Protein AF-A0AAV0ALF6-F1 (afdb_monomer)

InterPro domains:
  IPR001251 CRAL-TRIO lipid binding domain [PF13716] (15-92)
  IPR036865 CRAL-TRIO lipid binding domain superfamily [G3DSA:3.40.525.10] (11-94)

Radius of gyration: 25.17 Å; Cα contacts (8 Å, |Δi|>4): 104; chains: 1; bounding box: 76×39×42 Å

Nearest PDB structures (foldseek):
  8e20-assembly1_A  TM=6.491E-01  e=8.725E-01  Homo sapiens
  8e20-assembly1_B  TM=6.835E-01  e=1.273E+00  Homo sapiens
  2e2x-assembly1_A  TM=6.609E-01  e=2.708E+00  Homo sapiens
  7zg9-assembly2_B  TM=4.686E-01  e=3.071E+00  Saccharomyces cerevisiae S288C

pLDDT: mean 74.97, std 15.35, range [32.09, 92.94]

Foldseek 3Di:
DQVLLAQQQDQADALVNVVVSVVVDDPVCQVPQQADEHEQHDPNNVVSVVVCCVPPHDPVSVVRYDYDHAQLRVLQVDPPVVDDYDPVSVVVRCVVDVDRNHNPPPPPVPVPQPPDPCSPPDDPDPVLVVVVVVCVVVVHDDDPVPPPDDD

Solvent-accessible surface area (backbone atoms only — not comparable to full-atom values): 9552 Å² total; per-residue (Å²): 113,70,72,57,55,48,60,72,68,46,63,68,62,53,59,68,55,53,52,51,53,59,66,70,46,52,74,68,57,69,74,67,59,75,66,46,78,42,63,44,75,36,74,67,33,51,54,39,48,51,56,48,46,77,69,82,48,56,70,75,57,58,74,23,55,43,84,34,76,47,66,32,64,44,33,66,78,42,69,60,91,82,50,87,73,48,70,71,50,56,62,53,39,50,77,79,44,88,64,76,49,61,55,77,66,76,73,68,83,50,84,79,54,77,85,44,90,56,68,88,73,53,82,73,62,70,67,60,55,50,52,54,51,50,40,50,75,71,70,46,91,79,62,88,89,68,80,69,86,78,130

Sequence (151 aa):
MDQLISRIILCAPTLKQIVSSYLILDRSTRKNLKSLYVLHPSFWSKLTMQVFLNGIVSWKMVNTIRWINTLSELTNHVQINQISIPPKVYKFNLRLEPTIKGPSSRSIQTTTGLNSEGIFRRPPFSTTLRIVREAYNRGHPVNPTTVSISV

Mean predicted aligned error: 14.27 Å

Secondary structure (DSSP, 8-state):
-HHHHHHHS-SS--HHHHHHHHHHS-HHHHHH---EEEES--HHHHHHHHHHHHHTS-HHHHTTEEEE-SHHHHHHHS-GGGS---HHHHHHHTTT-SS-----------TTTTTSTTTTTSPPPHHHHHHHHHHHHTT----TT------

Structure (mmCIF, N/CA/C/O backbone):
data_AF-A0AAV0ALF6-F1
#
_entry.id   AF-A0AAV0ALF6-F1
#
loop_
_atom_site.group_PDB
_atom_site.id
_atom_site.type_symbol
_atom_site.label_atom_id
_atom_site.label_alt_id
_atom_site.label_comp_id
_atom_site.label_asym_id
_atom_site.label_entity_id
_atom_site.label_seq_id
_atom_site.pdbx_PDB_ins_code
_atom_site.Cartn_x
_atom_site.Cartn_y
_atom_site.Cartn_z
_atom_site.occupancy
_atom_site.B_iso_or_equiv
_atom_site.auth_seq_id
_atom_site.auth_comp_id
_atom_site.auth_asym_id
_atom_site.auth_atom_id
_atom_site.pdbx_PDB_model_num
ATOM 1 N N . MET A 1 1 ? 2.235 -16.064 -6.366 1.00 39.75 1 MET A N 1
ATOM 2 C CA . MET A 1 1 ? 2.116 -14.587 -6.402 1.00 39.75 1 MET A CA 1
ATOM 3 C C . MET A 1 1 ? 1.588 -14.039 -5.074 1.00 39.75 1 MET A C 1
ATOM 5 O O . MET A 1 1 ? 2.163 -13.083 -4.568 1.00 39.75 1 MET A O 1
ATOM 9 N N . ASP A 1 2 ? 0.605 -14.688 -4.438 1.00 35.03 2 ASP A N 1
ATOM 10 C CA . ASP A 1 2 ? -0.032 -14.212 -3.190 1.00 35.03 2 ASP A CA 1
ATOM 11 C C . ASP A 1 2 ? 0.901 -14.132 -1.969 1.00 35.03 2 ASP A C 1
ATOM 13 O O . ASP A 1 2 ? 0.821 -13.197 -1.173 1.00 35.03 2 ASP A O 1
ATOM 17 N N . GLN A 1 3 ? 1.875 -15.044 -1.853 1.00 33.22 3 GLN A N 1
ATOM 18 C CA . GLN A 1 3 ? 2.875 -14.972 -0.777 1.00 33.22 3 GLN A CA 1
ATOM 19 C C . GLN A 1 3 ? 3.842 -13.780 -0.915 1.00 33.22 3 GLN A C 1
ATOM 21 O O . GLN A 1 3 ? 4.413 -13.334 0.081 1.00 33.22 3 GLN A O 1
ATOM 26 N N . LEU A 1 4 ? 4.028 -13.245 -2.129 1.00 39.53 4 LEU A N 1
ATOM 27 C CA . LEU A 1 4 ? 4.941 -12.127 -2.380 1.00 39.53 4 LEU A CA 1
ATOM 28 C C . LEU A 1 4 ? 4.316 -10.805 -1.912 1.00 39.53 4 LEU A C 1
ATOM 30 O O . LEU A 1 4 ? 4.960 -10.031 -1.207 1.00 39.53 4 LEU A O 1
ATOM 34 N N . ILE A 1 5 ? 3.027 -10.603 -2.209 1.00 44.38 5 ILE A N 1
ATOM 35 C CA . ILE A 1 5 ? 2.245 -9.447 -1.740 1.00 44.38 5 ILE A CA 1
ATOM 36 C C . ILE A 1 5 ? 2.196 -9.443 -0.208 1.00 44.38 5 ILE A C 1
ATOM 38 O O . ILE A 1 5 ? 2.399 -8.404 0.422 1.00 44.38 5 ILE A O 1
ATOM 42 N N . SER A 1 6 ? 2.067 -10.625 0.407 1.00 35.09 6 SER A N 1
ATOM 43 C CA . SER A 1 6 ? 2.040 -10.744 1.863 1.00 35.09 6 SER A CA 1
ATOM 44 C C . SER A 1 6 ? 3.334 -10.345 2.575 1.00 35.09 6 SER A C 1
ATOM 46 O O . SER A 1 6 ? 3.293 -10.047 3.771 1.00 35.09 6 SER A O 1
ATOM 48 N N . ARG A 1 7 ? 4.477 -10.344 1.884 1.00 35.06 7 ARG A N 1
ATOM 49 C CA . ARG A 1 7 ? 5.778 -9.965 2.460 1.00 35.06 7 ARG A CA 1
ATOM 50 C C . ARG A 1 7 ? 6.155 -8.513 2.180 1.00 35.06 7 ARG A C 1
ATOM 52 O O . ARG A 1 7 ? 6.927 -7.945 2.947 1.00 35.06 7 ARG A O 1
ATOM 59 N N . ILE A 1 8 ? 5.596 -7.914 1.129 1.00 45.50 8 ILE A N 1
ATOM 60 C CA . ILE A 1 8 ? 5.818 -6.506 0.765 1.00 45.50 8 ILE A CA 1
ATOM 61 C C . ILE A 1 8 ? 5.073 -5.560 1.727 1.00 45.50 8 ILE A C 1
ATOM 63 O O . ILE A 1 8 ? 5.530 -4.447 1.967 1.00 45.50 8 ILE A O 1
ATOM 67 N N . ILE A 1 9 ? 3.995 -6.027 2.369 1.00 52.72 9 ILE A N 1
ATOM 68 C CA . ILE A 1 9 ? 3.205 -5.260 3.348 1.00 52.72 9 ILE A CA 1
ATOM 69 C C . ILE A 1 9 ? 3.609 -5.626 4.792 1.00 52.72 9 ILE A C 1
ATOM 71 O O . ILE A 1 9 ? 2.793 -6.035 5.618 1.00 52.72 9 ILE A O 1
ATOM 75 N N . LEU A 1 10 ? 4.899 -5.534 5.114 1.00 50.16 10 LEU A N 1
ATOM 76 C CA . LEU A 1 10 ? 5.385 -5.610 6.495 1.00 50.16 10 LEU A CA 1
ATOM 77 C C . LEU A 1 10 ? 5.843 -4.220 6.940 1.00 50.16 10 LEU A C 1
ATOM 79 O O . LEU A 1 10 ? 6.626 -3.577 6.258 1.00 50.16 10 LEU A O 1
ATOM 83 N N . CYS A 1 11 ? 5.384 -3.792 8.118 1.00 54.69 11 CYS A N 1
ATOM 84 C CA . CYS A 1 11 ? 5.577 -2.461 8.720 1.00 54.69 11 CYS A CA 1
ATOM 85 C C . CYS A 1 11 ? 7.058 -2.049 8.972 1.00 54.69 11 CYS A C 1
ATOM 87 O O . CYS A 1 11 ? 7.334 -0.922 9.391 1.00 54.69 11 CYS A O 1
ATOM 89 N N . ALA A 1 12 ? 8.019 -2.952 8.731 1.00 61.84 12 ALA A N 1
ATOM 90 C CA . ALA A 1 12 ? 9.460 -2.711 8.856 1.00 61.84 12 ALA A CA 1
ATOM 91 C C . ALA A 1 12 ? 10.277 -3.742 8.040 1.00 61.84 12 ALA A C 1
ATOM 93 O O . ALA A 1 12 ? 10.814 -4.693 8.613 1.00 61.84 12 ALA A O 1
ATOM 94 N N . PRO A 1 13 ? 10.354 -3.620 6.704 1.00 69.12 13 PRO A N 1
ATOM 95 C CA . PRO A 1 13 ? 11.148 -4.528 5.889 1.00 69.12 13 PRO A CA 1
ATOM 96 C C . PRO A 1 13 ? 12.630 -4.128 5.925 1.00 69.12 13 PRO A C 1
ATOM 98 O O . PRO A 1 13 ? 12.979 -2.949 5.887 1.00 69.12 13 PRO A O 1
ATOM 101 N N . THR A 1 14 ? 13.533 -5.108 5.976 1.00 83.06 14 THR A N 1
ATOM 102 C CA . THR A 1 14 ? 14.979 -4.848 5.854 1.00 83.06 14 THR A CA 1
ATOM 103 C C . THR A 1 14 ? 15.342 -4.513 4.402 1.00 83.06 14 THR A C 1
ATOM 105 O O . THR A 1 14 ? 14.739 -5.063 3.481 1.00 83.06 14 THR A O 1
ATOM 108 N N . LEU A 1 15 ? 16.400 -3.720 4.172 1.00 83.00 15 LEU A N 1
ATOM 109 C CA . LEU A 1 15 ? 16.948 -3.437 2.830 1.00 83.00 15 LEU A CA 1
ATOM 110 C C . LEU A 1 15 ? 17.094 -4.693 1.956 1.00 83.00 15 LEU A C 1
ATOM 112 O O . LEU A 1 15 ? 16.664 -4.698 0.806 1.00 83.00 15 LEU A O 1
ATOM 116 N N . LYS A 1 16 ? 17.614 -5.794 2.516 1.00 85.81 16 LYS A N 1
ATOM 117 C CA . LYS A 1 16 ? 17.740 -7.080 1.808 1.00 85.81 16 LYS A CA 1
ATOM 118 C C . LYS A 1 16 ? 16.398 -7.620 1.303 1.00 85.81 16 LYS A C 1
ATOM 120 O O . LYS A 1 16 ? 16.334 -8.145 0.198 1.00 85.81 16 LYS A O 1
ATOM 125 N N . GLN A 1 17 ? 15.330 -7.487 2.091 1.00 82.50 17 GLN A N 1
ATOM 126 C CA . GLN A 1 17 ? 13.995 -7.945 1.702 1.00 82.50 17 GLN 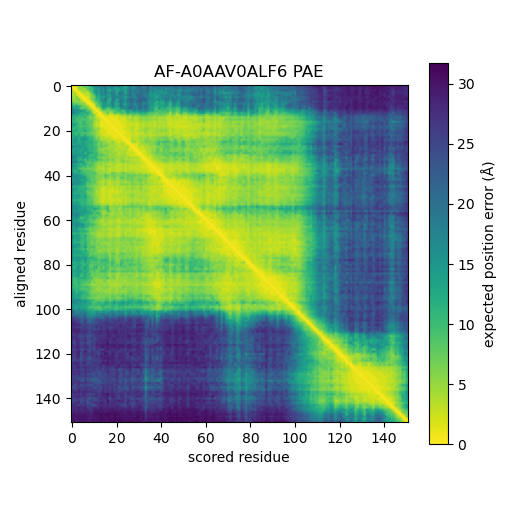A CA 1
ATOM 127 C C . GLN A 1 17 ? 13.408 -7.073 0.593 1.00 82.50 17 GLN A C 1
ATOM 129 O O . GLN A 1 17 ? 12.798 -7.607 -0.332 1.00 82.50 17 GLN A O 1
ATOM 134 N N . ILE A 1 18 ? 13.631 -5.758 0.660 1.00 83.88 18 ILE A N 1
ATOM 135 C CA . ILE A 1 18 ? 13.193 -4.804 -0.366 1.00 83.88 18 ILE A CA 1
ATOM 136 C C . ILE A 1 18 ? 13.892 -5.115 -1.691 1.00 83.88 18 ILE A C 1
ATOM 138 O O . ILE A 1 18 ? 13.227 -5.331 -2.702 1.00 83.88 18 ILE A O 1
ATOM 142 N N . VAL A 1 19 ? 15.225 -5.225 -1.670 1.00 86.50 19 VAL A N 1
ATOM 143 C CA . VAL A 1 19 ? 16.028 -5.540 -2.859 1.00 86.50 19 VAL A CA 1
ATOM 144 C C . VAL A 1 19 ? 15.653 -6.909 -3.416 1.00 86.50 19 VAL A C 1
ATOM 146 O O . VAL A 1 19 ? 15.378 -7.022 -4.604 1.00 86.50 19 VAL A O 1
ATOM 149 N N . SER A 1 20 ? 15.580 -7.944 -2.577 1.00 85.69 20 SER A N 1
ATOM 150 C CA . SER A 1 20 ? 15.217 -9.294 -3.022 1.00 85.69 20 SER A CA 1
ATOM 151 C C . SER A 1 20 ? 13.835 -9.320 -3.677 1.00 85.69 20 SER A C 1
ATOM 153 O O . SER A 1 20 ? 13.696 -9.841 -4.779 1.00 85.69 20 SER A O 1
ATOM 155 N N . SER A 1 21 ? 12.835 -8.677 -3.068 1.00 81.31 21 SER A N 1
ATOM 156 C CA . SER A 1 21 ? 11.489 -8.593 -3.647 1.00 81.31 21 SER A CA 1
ATOM 157 C C . SER A 1 21 ? 11.502 -7.844 -4.981 1.00 81.31 21 SER A C 1
ATOM 159 O O . SER A 1 21 ? 10.909 -8.309 -5.951 1.00 81.31 21 SER A O 1
ATOM 161 N N . TYR A 1 22 ? 12.236 -6.730 -5.064 1.00 82.31 22 TYR A N 1
ATOM 162 C CA . TYR A 1 22 ? 12.416 -5.954 -6.293 1.00 82.31 22 TYR A CA 1
ATOM 163 C C . TYR A 1 22 ? 13.118 -6.733 -7.416 1.00 82.31 22 TYR A C 1
ATOM 165 O O . TYR A 1 22 ? 12.842 -6.499 -8.594 1.00 82.31 22 TYR A O 1
ATOM 173 N N . LEU A 1 23 ? 14.025 -7.648 -7.076 1.00 84.81 23 LEU A N 1
ATOM 174 C CA . LEU A 1 23 ? 14.697 -8.514 -8.045 1.00 84.81 23 LEU A CA 1
ATOM 175 C C . LEU A 1 23 ? 13.805 -9.669 -8.514 1.00 84.81 23 LEU A C 1
ATOM 177 O O . LEU A 1 23 ? 13.897 -10.051 -9.675 1.00 84.81 23 LEU A O 1
ATOM 181 N N . ILE A 1 24 ? 12.935 -10.186 -7.640 1.00 87.00 24 ILE A N 1
ATOM 182 C CA . ILE A 1 24 ? 11.938 -11.217 -7.978 1.00 87.00 24 ILE A CA 1
ATOM 183 C C . ILE A 1 24 ? 10.857 -10.658 -8.919 1.00 87.00 24 ILE A C 1
ATOM 185 O O . ILE A 1 24 ? 10.312 -11.386 -9.744 1.00 87.00 24 ILE A O 1
ATOM 189 N N . LEU A 1 25 ? 10.544 -9.364 -8.810 1.00 80.94 25 LEU A N 1
ATOM 190 C CA . LEU A 1 25 ? 9.629 -8.673 -9.717 1.00 80.94 25 LEU A CA 1
ATOM 191 C C . LEU A 1 25 ? 10.205 -8.603 -11.137 1.00 80.94 25 LEU A C 1
ATOM 193 O O . LEU A 1 25 ? 11.308 -8.100 -11.372 1.00 80.94 25 LEU A O 1
ATOM 197 N N . ASP A 1 26 ? 9.410 -9.034 -12.111 1.00 80.56 26 ASP A N 1
ATOM 198 C CA . ASP A 1 26 ? 9.825 -9.042 -13.506 1.00 80.56 26 ASP A CA 1
ATOM 199 C C . ASP A 1 26 ? 10.099 -7.614 -14.030 1.00 80.56 26 ASP A C 1
ATOM 201 O O . ASP A 1 26 ? 9.563 -6.602 -13.547 1.00 80.56 26 ASP A O 1
ATOM 205 N N . ARG A 1 27 ? 10.975 -7.489 -15.033 1.00 80.00 27 ARG A N 1
ATOM 206 C CA . ARG A 1 27 ? 11.352 -6.203 -15.644 1.00 80.00 27 ARG A CA 1
ATOM 207 C C . ARG A 1 27 ? 10.138 -5.476 -16.228 1.00 80.00 27 ARG A C 1
ATOM 209 O O . ARG A 1 27 ? 10.099 -4.249 -16.158 1.00 80.00 27 ARG A O 1
ATOM 216 N N . SER A 1 28 ? 9.165 -6.211 -16.768 1.00 80.94 28 SER A N 1
ATOM 217 C CA . SER A 1 28 ? 7.927 -5.643 -17.319 1.00 80.94 28 SER A CA 1
ATOM 218 C C . SER A 1 28 ? 7.063 -4.997 -16.234 1.00 80.94 28 SER A C 1
ATOM 220 O O . SER A 1 28 ? 6.664 -3.839 -16.368 1.00 80.94 28 SER A O 1
ATOM 222 N N . THR A 1 29 ? 6.864 -5.686 -15.104 1.00 76.75 29 THR A N 1
ATOM 223 C CA . THR A 1 29 ? 6.126 -5.136 -13.960 1.00 76.75 29 THR A CA 1
ATOM 224 C C . THR A 1 29 ? 6.788 -3.874 -13.424 1.00 76.75 29 THR A C 1
ATOM 226 O O . THR A 1 29 ? 6.123 -2.857 -13.285 1.00 76.75 29 THR A O 1
ATOM 229 N N . ARG A 1 30 ? 8.113 -3.867 -13.240 1.00 78.50 30 ARG A N 1
ATOM 230 C CA . ARG A 1 30 ? 8.840 -2.709 -12.686 1.00 78.50 30 ARG A CA 1
ATOM 231 C C . ARG A 1 30 ? 8.698 -1.423 -13.501 1.00 78.50 30 ARG A C 1
ATOM 233 O O . ARG A 1 30 ? 8.716 -0.340 -12.929 1.00 78.50 30 ARG A O 1
ATOM 240 N N . LYS A 1 31 ? 8.565 -1.531 -14.825 1.00 77.31 31 LYS A N 1
ATOM 241 C CA . LYS A 1 31 ? 8.446 -0.371 -15.724 1.00 77.31 31 LYS A CA 1
ATOM 242 C C . LYS A 1 31 ? 7.022 0.173 -15.836 1.00 77.31 31 LYS A C 1
ATOM 244 O O . LYS A 1 31 ? 6.862 1.357 -16.101 1.00 77.31 31 LYS A O 1
ATOM 249 N N . ASN A 1 32 ? 6.020 -0.685 -15.653 1.00 78.00 32 ASN A N 1
ATOM 250 C CA . ASN A 1 32 ? 4.606 -0.348 -15.840 1.00 78.00 32 ASN A CA 1
ATOM 251 C C . ASN A 1 32 ? 3.863 -0.077 -14.521 1.00 78.00 32 ASN A C 1
ATOM 253 O O . ASN A 1 32 ? 2.658 0.181 -14.534 1.00 78.00 32 ASN A O 1
ATOM 257 N N . LEU A 1 33 ? 4.555 -0.142 -13.379 1.00 78.88 33 LEU A N 1
ATOM 258 C CA . LEU A 1 33 ? 3.981 0.208 -12.083 1.00 78.88 33 LEU A CA 1
ATOM 259 C C . LEU A 1 33 ? 3.543 1.677 -12.087 1.00 78.88 33 LEU A C 1
ATOM 261 O O . LEU A 1 33 ? 4.364 2.579 -12.210 1.00 78.88 33 LEU A O 1
ATOM 265 N N . LYS A 1 34 ? 2.235 1.907 -11.934 1.00 79.56 34 LYS A N 1
ATOM 266 C CA . LYS A 1 34 ? 1.663 3.258 -11.824 1.00 79.56 34 LYS A CA 1
ATOM 267 C C . LYS A 1 34 ? 1.854 3.846 -10.425 1.00 79.56 34 LYS A C 1
ATOM 269 O O . LYS A 1 34 ? 2.121 5.034 -10.288 1.00 79.56 34 LYS A O 1
ATOM 274 N N . SER A 1 35 ? 1.715 3.013 -9.396 1.00 79.94 35 SER A N 1
ATOM 275 C CA . SER A 1 35 ? 1.759 3.434 -7.996 1.00 79.94 35 SER A CA 1
ATOM 276 C C . SER A 1 35 ? 2.144 2.271 -7.080 1.00 79.94 35 SER A C 1
ATOM 278 O O . SER A 1 35 ? 1.552 1.195 -7.176 1.00 79.94 35 SER A O 1
ATOM 280 N N . LEU A 1 36 ? 3.100 2.493 -6.178 1.00 84.56 36 LEU A N 1
ATOM 281 C CA . LEU A 1 36 ? 3.517 1.558 -5.134 1.00 84.56 36 LEU A CA 1
ATOM 282 C C . LEU A 1 36 ? 3.175 2.144 -3.762 1.00 84.56 36 LEU A C 1
ATOM 284 O O . LEU A 1 36 ? 3.756 3.142 -3.344 1.00 84.56 36 LEU A O 1
ATOM 288 N N . TYR A 1 37 ? 2.239 1.517 -3.057 1.00 86.38 37 TYR A N 1
ATOM 289 C CA . TYR A 1 37 ? 1.769 1.999 -1.762 1.00 86.38 37 TYR A CA 1
ATOM 290 C C . TYR A 1 37 ? 2.524 1.329 -0.615 1.00 86.38 37 TYR A C 1
ATOM 292 O O . TYR A 1 37 ? 2.546 0.102 -0.513 1.00 86.38 37 TYR A O 1
ATOM 300 N N . VAL A 1 38 ? 3.115 2.133 0.268 1.00 86.25 38 VAL A N 1
ATOM 301 C CA . VAL A 1 38 ? 3.725 1.664 1.516 1.00 86.25 38 VAL A CA 1
ATOM 302 C C . VAL A 1 38 ? 2.778 1.977 2.665 1.00 86.25 38 VAL A C 1
ATOM 304 O O . VAL A 1 38 ? 2.538 3.143 2.980 1.00 86.25 38 VAL A O 1
ATOM 307 N N . LEU A 1 39 ? 2.241 0.921 3.274 1.00 85.75 39 LEU A N 1
ATOM 308 C CA . LEU A 1 39 ? 1.293 1.006 4.381 1.00 85.75 39 LEU A CA 1
ATOM 309 C C . LEU A 1 39 ? 2.013 1.124 5.726 1.00 85.75 39 LEU A C 1
ATOM 311 O O . LEU A 1 39 ? 2.943 0.365 6.003 1.00 85.75 39 LEU A O 1
ATOM 315 N N . HIS A 1 40 ? 1.525 2.034 6.568 1.00 84.00 40 HIS A N 1
ATOM 316 C CA . HI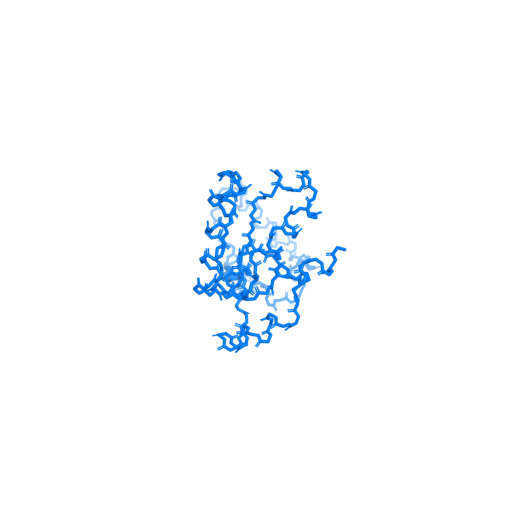S A 1 40 ? 2.016 2.302 7.922 1.00 84.00 40 HIS A CA 1
ATOM 317 C C . HIS A 1 40 ? 3.524 2.612 7.967 1.00 84.00 40 HIS A C 1
ATOM 319 O O . HIS A 1 40 ? 4.306 1.857 8.557 1.00 84.00 40 HIS A O 1
ATOM 325 N N . PRO A 1 41 ? 3.968 3.718 7.344 1.00 82.75 41 PRO A N 1
ATOM 326 C CA . PRO A 1 41 ? 5.376 4.071 7.346 1.00 82.75 41 PRO A CA 1
ATOM 327 C C . PRO A 1 41 ? 5.888 4.381 8.756 1.00 82.75 41 PRO A C 1
ATOM 329 O O . PRO A 1 41 ? 5.518 5.374 9.376 1.00 82.75 41 PRO A O 1
ATOM 332 N N . SER A 1 42 ? 6.822 3.562 9.228 1.00 84.44 42 SER A N 1
ATOM 333 C CA . SER A 1 42 ? 7.666 3.841 10.390 1.00 84.44 42 SER A CA 1
ATOM 334 C C . SER A 1 42 ? 8.906 4.664 10.008 1.00 84.44 42 SER A C 1
ATOM 336 O O . SER A 1 42 ? 9.303 4.709 8.841 1.00 84.44 42 SER A O 1
ATOM 338 N N . PHE A 1 43 ? 9.575 5.281 10.985 1.00 84.06 43 PHE A N 1
ATOM 339 C CA . PHE A 1 43 ? 10.821 6.027 10.749 1.00 84.06 43 PHE A CA 1
ATOM 340 C C . PHE A 1 43 ? 11.895 5.168 10.055 1.00 84.06 43 PHE A C 1
ATOM 342 O O . PHE A 1 43 ? 12.450 5.559 9.028 1.00 84.06 43 PHE A O 1
ATOM 349 N N . TRP A 1 44 ? 12.096 3.939 10.540 1.00 80.75 44 TRP A N 1
ATOM 350 C CA . TRP A 1 44 ? 13.011 2.973 9.931 1.00 80.75 44 TRP A CA 1
ATOM 351 C C . TRP A 1 44 ? 12.587 2.553 8.519 1.00 80.75 44 TRP A C 1
ATOM 353 O O . TRP A 1 44 ? 13.443 2.372 7.655 1.00 80.75 44 TRP A O 1
ATOM 363 N N . SER A 1 45 ? 11.284 2.441 8.240 1.00 82.88 45 SER A N 1
ATOM 364 C CA . SER A 1 45 ? 10.806 2.136 6.883 1.00 82.88 45 SER A CA 1
ATOM 365 C C . SER A 1 45 ? 11.105 3.263 5.886 1.00 82.88 45 SER A C 1
ATOM 367 O O . SER A 1 45 ? 11.506 2.990 4.758 1.00 82.88 45 SER A O 1
ATOM 369 N N . LYS A 1 46 ? 10.997 4.531 6.310 1.00 86.75 46 LYS A N 1
ATOM 370 C CA . LYS A 1 46 ? 11.351 5.687 5.476 1.00 86.75 46 LYS A CA 1
ATOM 371 C C . LYS A 1 46 ? 12.847 5.716 5.200 1.00 86.75 46 LYS A C 1
ATOM 373 O O . LYS A 1 46 ? 13.243 5.852 4.049 1.00 86.75 46 LYS A O 1
ATOM 378 N N . LEU A 1 47 ? 13.662 5.511 6.236 1.00 89.25 47 LEU A N 1
ATOM 379 C CA . LEU A 1 47 ? 15.118 5.499 6.112 1.00 89.25 47 LEU A CA 1
ATOM 380 C C . LEU A 1 47 ? 15.609 4.370 5.193 1.00 89.25 47 LEU A C 1
ATOM 382 O O . LEU A 1 47 ? 16.387 4.609 4.273 1.00 89.25 47 LEU A O 1
ATOM 386 N N . THR A 1 48 ? 15.124 3.144 5.403 1.00 87.81 48 THR A N 1
ATOM 387 C CA . THR A 1 48 ? 15.494 1.990 4.566 1.00 87.81 48 THR A CA 1
ATOM 388 C C . THR A 1 48 ? 15.039 2.166 3.121 1.00 87.81 48 THR A C 1
ATOM 390 O O . THR A 1 48 ? 15.824 1.926 2.205 1.00 87.81 48 THR A O 1
ATOM 393 N N . MET A 1 49 ? 13.819 2.652 2.886 1.00 87.75 49 MET A N 1
ATOM 394 C CA . MET A 1 49 ? 13.380 2.969 1.528 1.00 87.75 49 MET A CA 1
ATOM 395 C C . MET A 1 49 ? 14.213 4.081 0.904 1.00 87.75 49 MET A C 1
ATOM 397 O O . MET A 1 49 ? 14.615 3.940 -0.239 1.00 87.75 49 MET A O 1
ATOM 401 N N . GLN A 1 50 ? 14.547 5.144 1.631 1.00 88.81 50 GLN A N 1
ATOM 402 C CA . GLN A 1 50 ? 15.362 6.235 1.096 1.00 88.81 50 GLN A CA 1
ATOM 403 C C . GLN A 1 50 ? 16.744 5.750 0.632 1.00 88.81 50 GLN A C 1
ATOM 405 O O . GLN A 1 50 ? 17.180 6.104 -0.460 1.00 88.81 50 GLN A O 1
ATOM 410 N N . VAL A 1 51 ? 17.404 4.879 1.404 1.00 89.56 51 VAL A N 1
ATOM 411 C CA . VAL A 1 51 ? 18.687 4.270 1.003 1.00 89.56 51 VAL A CA 1
ATOM 412 C C . VAL A 1 51 ? 18.528 3.406 -0.252 1.00 89.56 51 VAL A C 1
ATOM 414 O O . VAL A 1 51 ? 19.332 3.502 -1.177 1.00 89.56 51 VAL A O 1
ATOM 417 N N . PHE A 1 52 ? 17.478 2.585 -0.317 1.00 88.38 52 PHE A N 1
ATOM 418 C CA . PHE A 1 52 ? 17.192 1.762 -1.494 1.00 88.38 52 PHE A CA 1
ATOM 419 C C . PHE A 1 52 ? 16.924 2.612 -2.746 1.00 88.38 52 PHE A C 1
ATOM 421 O O . PHE A 1 52 ? 17.456 2.322 -3.821 1.00 88.38 52 PHE A O 1
ATOM 428 N N . LEU A 1 53 ? 16.128 3.671 -2.593 1.00 88.00 53 LEU A N 1
ATOM 429 C CA . LEU A 1 53 ? 15.690 4.540 -3.680 1.00 88.00 53 LEU A CA 1
ATOM 430 C C . LEU A 1 53 ? 16.821 5.388 -4.248 1.00 88.00 53 LEU A C 1
ATOM 432 O O . LEU A 1 53 ? 16.899 5.545 -5.462 1.00 88.00 53 LEU A O 1
ATOM 436 N N . ASN A 1 54 ? 17.716 5.873 -3.390 1.00 87.12 54 ASN A N 1
ATOM 437 C CA . ASN A 1 54 ? 18.847 6.695 -3.808 1.00 87.12 54 ASN A CA 1
ATOM 438 C C . ASN A 1 54 ? 19.969 5.885 -4.477 1.00 87.12 54 ASN A C 1
ATOM 440 O O . ASN A 1 54 ? 20.812 6.473 -5.146 1.00 87.12 54 ASN A O 1
ATOM 444 N N . GLY A 1 55 ? 20.010 4.561 -4.285 1.00 86.12 55 GLY A N 1
ATOM 445 C CA . GLY A 1 55 ? 21.079 3.709 -4.813 1.00 86.12 55 GLY A CA 1
ATOM 446 C C . GLY A 1 55 ? 20.683 2.873 -6.030 1.00 86.12 55 GLY A C 1
ATOM 447 O O . GLY A 1 55 ? 21.313 2.945 -7.078 1.00 86.12 55 GLY A O 1
ATOM 448 N N . ILE A 1 56 ? 19.664 2.023 -5.882 1.00 80.25 56 ILE A N 1
ATOM 449 C CA . ILE A 1 56 ? 19.408 0.894 -6.802 1.00 80.25 56 ILE A CA 1
ATOM 450 C C . ILE A 1 56 ? 18.316 1.227 -7.833 1.00 80.25 56 ILE A C 1
ATOM 452 O O . ILE A 1 56 ? 18.163 0.551 -8.854 1.00 80.25 56 ILE A O 1
ATOM 456 N N . VAL A 1 57 ? 17.523 2.260 -7.565 1.00 84.25 57 VAL A N 1
ATOM 457 C CA . VAL A 1 57 ? 16.245 2.510 -8.227 1.00 84.25 57 VAL A CA 1
ATOM 458 C C . VAL A 1 57 ? 16.310 3.729 -9.143 1.00 84.25 57 VAL A C 1
ATOM 460 O O . VAL A 1 57 ? 16.913 4.744 -8.828 1.00 84.25 57 VAL A O 1
ATOM 463 N N . SER A 1 58 ? 15.620 3.656 -10.283 1.00 85.75 58 SER A N 1
ATOM 464 C CA . SER A 1 58 ? 15.441 4.811 -11.169 1.00 85.75 58 SER A CA 1
ATOM 465 C C . SER A 1 58 ? 14.478 5.845 -10.576 1.00 85.75 58 SER A C 1
ATOM 467 O O . SER A 1 58 ? 13.433 5.480 -10.035 1.00 85.75 58 SER A O 1
ATOM 469 N N . TRP A 1 59 ? 14.747 7.134 -10.813 1.00 84.50 59 TRP A N 1
ATOM 470 C CA . TRP A 1 59 ? 13.875 8.261 -10.442 1.00 84.50 59 TRP A CA 1
ATOM 471 C C . TRP A 1 59 ? 12.402 8.064 -10.834 1.00 84.50 59 TRP A C 1
ATOM 473 O O . TRP A 1 59 ? 11.494 8.430 -10.090 1.00 84.50 59 TRP A O 1
ATOM 483 N N . LYS A 1 60 ? 12.143 7.415 -11.980 1.00 79.81 60 LYS A N 1
ATOM 484 C CA . LYS A 1 60 ? 10.776 7.101 -12.429 1.00 79.81 60 LYS A CA 1
ATOM 485 C C . LYS A 1 60 ? 10.020 6.237 -11.424 1.00 79.81 60 LYS A C 1
ATOM 487 O O . LYS A 1 60 ? 8.852 6.498 -11.180 1.00 79.81 60 LYS A O 1
ATOM 492 N N . MET A 1 61 ? 10.677 5.248 -10.821 1.00 82.56 61 MET A N 1
ATOM 493 C CA . MET A 1 61 ? 10.053 4.383 -9.821 1.00 82.56 61 MET A CA 1
ATOM 494 C C . MET A 1 61 ? 9.938 5.079 -8.463 1.00 82.56 61 MET A C 1
ATOM 496 O O . MET A 1 61 ? 8.929 4.895 -7.789 1.00 82.56 61 MET A O 1
ATOM 500 N N . VAL A 1 62 ? 10.891 5.939 -8.091 1.00 85.31 62 VAL A N 1
ATOM 501 C CA . VAL A 1 62 ? 10.776 6.773 -6.878 1.00 85.31 62 VAL A CA 1
ATOM 502 C C . VAL A 1 62 ? 9.475 7.579 -6.897 1.00 85.31 62 VAL A C 1
ATOM 504 O O . VAL A 1 62 ? 8.736 7.581 -5.917 1.00 85.31 62 VAL A O 1
ATOM 507 N N . ASN A 1 63 ? 9.134 8.168 -8.047 1.00 87.50 63 ASN A N 1
ATOM 508 C CA . ASN A 1 63 ? 7.931 8.988 -8.195 1.00 87.50 63 ASN A CA 1
ATOM 509 C C . ASN A 1 63 ? 6.610 8.192 -8.140 1.00 87.50 63 ASN A C 1
ATOM 511 O O . ASN A 1 63 ? 5.537 8.777 -8.005 1.00 87.50 63 ASN A O 1
ATOM 515 N N . THR A 1 64 ? 6.668 6.861 -8.241 1.00 83.44 64 THR A N 1
ATOM 516 C CA . THR A 1 64 ? 5.483 5.993 -8.115 1.00 83.44 64 THR A CA 1
ATOM 517 C C . THR A 1 64 ? 5.166 5.634 -6.664 1.00 83.44 64 THR A C 1
ATOM 519 O O . THR A 1 64 ? 4.078 5.132 -6.388 1.00 83.44 64 THR A O 1
ATOM 522 N N . ILE A 1 65 ? 6.081 5.878 -5.721 1.00 86.25 65 ILE A N 1
ATOM 523 C CA . ILE A 1 65 ? 5.914 5.472 -4.323 1.00 86.25 65 ILE A CA 1
ATOM 524 C C . ILE A 1 65 ? 5.011 6.450 -3.582 1.00 86.25 65 ILE A C 1
ATOM 526 O O . ILE A 1 65 ? 5.170 7.667 -3.667 1.00 86.25 65 ILE A O 1
ATOM 530 N N . ARG A 1 66 ? 4.056 5.910 -2.826 1.00 85.44 66 ARG A N 1
ATOM 531 C CA . ARG A 1 66 ? 3.105 6.676 -2.021 1.00 85.44 66 ARG A CA 1
ATOM 532 C C . ARG A 1 66 ? 3.047 6.108 -0.612 1.00 85.44 66 ARG A C 1
ATOM 534 O O . ARG A 1 66 ? 2.877 4.907 -0.418 1.00 85.44 66 ARG A O 1
ATOM 541 N N . TRP A 1 67 ? 3.199 6.988 0.365 1.00 88.56 67 TRP A N 1
ATOM 542 C CA . TRP A 1 67 ? 3.143 6.660 1.784 1.00 88.56 67 TRP A CA 1
ATOM 543 C C . TRP A 1 67 ? 1.704 6.784 2.267 1.00 88.56 67 TRP A C 1
ATOM 545 O O . TRP A 1 67 ? 1.112 7.843 2.092 1.00 88.56 67 TRP A O 1
ATOM 555 N N . ILE A 1 68 ? 1.158 5.720 2.852 1.00 86.56 68 ILE A N 1
ATOM 556 C CA . ILE A 1 68 ? -0.217 5.685 3.354 1.00 86.56 68 ILE A CA 1
ATOM 557 C C . ILE A 1 68 ? -0.196 5.311 4.828 1.00 86.56 68 ILE A C 1
ATOM 559 O O . ILE A 1 68 ? 0.389 4.296 5.214 1.00 86.56 68 ILE A O 1
ATOM 563 N N . ASN A 1 69 ? -0.857 6.112 5.659 1.00 84.88 69 ASN A N 1
ATOM 564 C CA . ASN A 1 69 ? -0.823 5.906 7.105 1.00 84.88 69 ASN A CA 1
ATOM 565 C C . ASN A 1 69 ? -1.912 4.950 7.590 1.00 84.88 69 ASN A C 1
ATOM 567 O O . ASN A 1 69 ? -1.679 4.244 8.572 1.00 84.88 69 ASN A O 1
ATOM 571 N N . THR A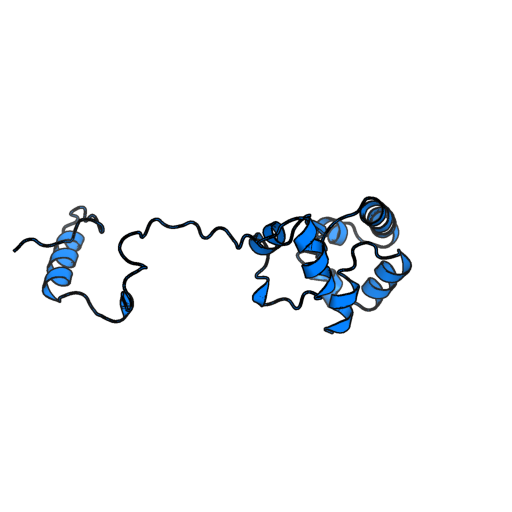 1 70 ? -3.066 4.903 6.920 1.00 87.81 70 THR A N 1
ATOM 572 C CA . THR A 1 70 ? -4.220 4.100 7.350 1.00 87.81 70 THR A CA 1
ATOM 573 C C . THR A 1 70 ? -4.906 3.385 6.190 1.00 87.81 70 THR A C 1
ATOM 575 O O . THR A 1 70 ? -4.805 3.789 5.029 1.00 87.81 70 THR A O 1
ATOM 578 N N . LEU A 1 71 ? -5.622 2.296 6.490 1.00 86.56 71 LEU A N 1
ATOM 579 C CA . LEU A 1 71 ? -6.395 1.575 5.474 1.00 86.56 71 LEU A CA 1
ATOM 580 C C . LEU A 1 71 ? -7.523 2.435 4.891 1.00 86.56 71 LEU A C 1
ATOM 582 O O . LEU A 1 71 ? -7.847 2.271 3.720 1.00 86.56 71 LEU A O 1
ATOM 586 N N . SER A 1 72 ? -8.070 3.389 5.650 1.00 88.12 72 SER A N 1
ATOM 587 C CA . SER A 1 72 ? -9.081 4.322 5.141 1.00 88.12 72 SER A CA 1
ATOM 588 C C . SER A 1 72 ? -8.561 5.166 3.973 1.00 88.12 72 SER A C 1
ATOM 590 O O . SER A 1 72 ? -9.240 5.309 2.958 1.00 88.12 72 SER A O 1
ATOM 592 N N . GLU A 1 73 ? -7.332 5.679 4.080 1.00 86.19 73 GLU A N 1
ATOM 593 C CA . GLU A 1 73 ? -6.677 6.443 3.012 1.00 86.19 73 GLU A CA 1
ATOM 594 C C . GLU A 1 73 ? -6.415 5.569 1.773 1.00 86.19 73 GLU A C 1
ATOM 596 O O . GLU A 1 73 ? -6.642 6.015 0.646 1.00 86.19 73 GLU A O 1
ATOM 601 N N . LEU A 1 74 ? -6.039 4.297 1.969 1.00 85.88 74 LEU A N 1
ATOM 602 C CA . LEU A 1 74 ? -5.888 3.338 0.869 1.00 85.88 74 LEU A CA 1
ATOM 603 C C . LEU A 1 74 ? -7.196 3.142 0.093 1.00 85.88 74 LEU A C 1
ATOM 605 O O . LEU A 1 74 ? -7.158 3.107 -1.139 1.00 85.88 74 LEU A 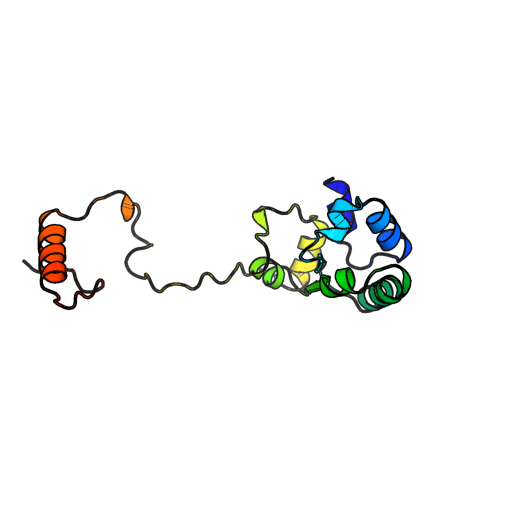O 1
ATOM 609 N N . THR A 1 75 ? -8.342 3.061 0.779 1.00 85.88 75 THR A N 1
ATOM 610 C CA . THR A 1 75 ? -9.639 2.807 0.129 1.00 85.88 75 THR A CA 1
ATOM 611 C C . THR A 1 75 ? -10.042 3.883 -0.879 1.00 85.88 75 THR A C 1
ATOM 613 O O . THR A 1 75 ? -10.767 3.595 -1.829 1.00 85.88 75 THR A O 1
ATOM 616 N N . ASN A 1 76 ? -9.571 5.121 -0.709 1.00 84.62 76 ASN A N 1
ATOM 617 C CA . ASN A 1 76 ? -9.860 6.211 -1.646 1.00 84.62 76 ASN A CA 1
ATOM 618 C C . ASN A 1 76 ? -9.107 6.068 -2.973 1.00 84.62 76 ASN A C 1
ATOM 620 O O . ASN A 1 76 ? -9.533 6.607 -3.992 1.00 84.62 76 ASN A O 1
ATOM 624 N N . HIS A 1 77 ? -7.974 5.367 -2.960 1.00 80.81 77 HIS A N 1
ATOM 625 C CA . HIS A 1 77 ? -7.124 5.193 -4.131 1.00 80.81 77 HIS A CA 1
ATOM 626 C C . HIS A 1 77 ? -7.345 3.853 -4.818 1.00 80.81 77 HIS A C 1
ATOM 628 O O . HIS A 1 77 ? -7.262 3.776 -6.044 1.00 80.81 77 HIS A O 1
ATOM 634 N N . VAL A 1 78 ? -7.604 2.798 -4.043 1.00 81.25 78 VAL A N 1
ATOM 635 C CA . VAL A 1 78 ? -7.729 1.441 -4.565 1.00 81.25 78 VAL A CA 1
ATOM 636 C C . VAL A 1 78 ? -8.866 0.695 -3.878 1.00 81.25 78 VAL A C 1
ATOM 638 O O . VAL A 1 78 ? -9.060 0.788 -2.668 1.00 81.25 78 VAL A O 1
ATOM 641 N N . GLN A 1 79 ? -9.608 -0.086 -4.662 1.00 77.50 79 GLN A N 1
ATOM 642 C CA . GLN A 1 79 ? -10.674 -0.941 -4.154 1.00 77.50 79 GLN A CA 1
ATOM 643 C C . GLN A 1 79 ? -10.074 -2.076 -3.315 1.00 77.50 79 GLN A C 1
ATOM 645 O O . GLN A 1 79 ? -9.554 -3.053 -3.856 1.00 77.50 79 GLN A O 1
ATOM 650 N N . ILE A 1 80 ? -10.165 -1.955 -1.987 1.00 76.56 80 ILE A N 1
ATOM 651 C CA . ILE A 1 80 ? -9.595 -2.924 -1.034 1.00 76.56 80 ILE A CA 1
ATOM 652 C C . ILE A 1 80 ? -10.122 -4.347 -1.281 1.00 76.56 80 ILE A C 1
ATOM 654 O O . ILE A 1 80 ? -9.374 -5.303 -1.120 1.00 76.56 80 ILE A O 1
ATOM 658 N N . ASN A 1 81 ? -11.362 -4.497 -1.757 1.00 75.75 81 ASN A N 1
ATOM 659 C CA . ASN A 1 81 ? -11.989 -5.800 -2.014 1.00 75.75 81 ASN A CA 1
ATOM 660 C C . ASN A 1 81 ? -11.267 -6.646 -3.077 1.00 75.75 81 ASN A C 1
ATOM 662 O O . ASN A 1 81 ? -11.426 -7.862 -3.097 1.00 75.75 81 ASN A O 1
ATOM 666 N N . GLN A 1 82 ? -10.506 -6.019 -3.977 1.00 78.00 82 GLN A N 1
ATOM 667 C CA . GLN A 1 82 ? -9.809 -6.712 -5.064 1.00 78.00 82 GLN A CA 1
ATOM 668 C C . GLN A 1 82 ? -8.372 -7.108 -4.695 1.00 78.00 82 GLN A C 1
ATOM 670 O O . GLN A 1 82 ? -7.734 -7.854 -5.435 1.00 78.00 82 GLN A O 1
ATOM 675 N N . ILE A 1 83 ? -7.843 -6.613 -3.571 1.00 78.12 83 ILE A N 1
ATOM 676 C CA . ILE A 1 83 ? -6.459 -6.842 -3.150 1.00 78.12 83 ILE A CA 1
ATOM 677 C C . ILE A 1 83 ? -6.446 -7.745 -1.922 1.00 78.12 83 ILE A C 1
ATOM 679 O O . ILE A 1 83 ? -7.044 -7.437 -0.895 1.00 78.12 83 ILE A O 1
ATOM 683 N N . SER A 1 84 ? -5.689 -8.839 -1.997 1.00 77.69 84 SER A N 1
ATOM 684 C CA . SER A 1 84 ? -5.456 -9.711 -0.845 1.00 77.69 84 SER A CA 1
ATOM 685 C C . SER A 1 84 ? -4.423 -9.082 0.097 1.00 77.69 84 SER A C 1
ATOM 687 O O . SER A 1 84 ? -3.211 -9.211 -0.097 1.00 77.69 84 SER A O 1
ATOM 689 N N . ILE A 1 85 ? -4.903 -8.339 1.099 1.00 82.44 85 ILE A N 1
ATOM 690 C CA . ILE A 1 85 ? -4.070 -7.739 2.149 1.00 82.44 85 ILE A CA 1
ATOM 691 C C . ILE A 1 85 ? -3.892 -8.754 3.293 1.00 82.44 85 ILE A C 1
ATOM 693 O O . ILE A 1 85 ? -4.867 -9.358 3.744 1.00 82.44 85 ILE A O 1
ATOM 697 N N . PRO A 1 86 ? -2.674 -8.937 3.831 1.00 83.62 86 PRO A N 1
ATOM 698 C CA . PRO A 1 86 ? -2.443 -9.874 4.923 1.00 83.62 86 PRO A CA 1
ATOM 699 C C . PRO A 1 86 ? -3.226 -9.536 6.197 1.00 83.62 86 PRO A C 1
ATOM 701 O O . PRO A 1 86 ? -3.272 -8.371 6.606 1.00 83.62 86 PRO A O 1
ATOM 704 N N . PRO A 1 87 ? -3.700 -10.550 6.946 1.00 83.56 87 PRO A N 1
ATOM 705 C CA . PRO A 1 87 ? -4.446 -10.346 8.191 1.00 83.56 87 PRO A CA 1
ATOM 706 C C . PRO A 1 87 ? -3.638 -9.598 9.264 1.00 83.56 87 PRO A C 1
ATOM 708 O O . PRO A 1 87 ? -4.203 -8.909 10.112 1.00 83.56 87 PRO A O 1
ATOM 711 N N . LYS A 1 88 ? -2.300 -9.686 9.225 1.00 83.31 88 LYS A N 1
ATOM 712 C CA . LYS A 1 88 ? -1.406 -8.955 10.137 1.00 83.31 88 LYS A CA 1
ATOM 713 C C . LYS A 1 88 ? -1.566 -7.434 10.018 1.00 83.31 88 LYS A C 1
ATOM 715 O O . LYS A 1 88 ? -1.458 -6.737 11.023 1.00 83.31 88 LYS A O 1
ATOM 720 N N . VAL A 1 89 ? -1.833 -6.937 8.813 1.00 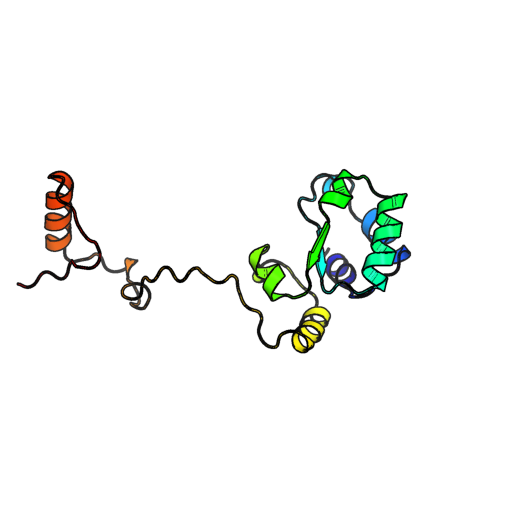84.12 89 VAL A N 1
ATOM 721 C CA . VAL A 1 89 ? -1.980 -5.504 8.525 1.00 84.12 89 VAL A CA 1
ATOM 722 C C . VAL A 1 89 ? -3.294 -4.995 9.094 1.00 84.12 89 VAL A C 1
ATOM 724 O O . VAL A 1 89 ? -3.296 -4.000 9.808 1.00 84.12 89 VAL A O 1
ATOM 727 N N . TYR A 1 90 ? -4.386 -5.737 8.895 1.00 86.00 90 TYR A N 1
ATOM 728 C CA . TYR A 1 90 ? -5.678 -5.423 9.508 1.00 86.00 90 TYR A CA 1
ATOM 729 C C . TYR A 1 90 ? -5.588 -5.362 11.036 1.00 86.00 90 TYR A C 1
ATOM 731 O O . TYR A 1 90 ? -6.042 -4.392 11.636 1.00 86.00 90 TYR A O 1
ATOM 739 N N . LYS A 1 91 ? -4.919 -6.338 11.671 1.00 87.94 91 LYS A N 1
ATOM 740 C CA . LYS A 1 91 ? -4.691 -6.333 13.129 1.00 87.94 91 LYS A CA 1
ATOM 741 C C . LYS A 1 91 ? -3.939 -5.093 13.612 1.00 87.94 91 LYS A C 1
ATOM 743 O O . LYS A 1 91 ? -4.220 -4.599 14.700 1.00 87.94 91 LYS A O 1
ATOM 748 N N . PHE A 1 92 ? -2.968 -4.614 12.837 1.00 84.75 92 PHE A N 1
ATOM 749 C CA . PHE A 1 92 ? -2.240 -3.394 13.172 1.00 84.75 92 PHE A CA 1
ATOM 750 C C . PHE A 1 92 ? -3.101 -2.147 12.951 1.00 84.75 92 PHE A C 1
ATOM 752 O O . PHE A 1 92 ? -3.141 -1.286 13.825 1.00 84.75 92 PHE A O 1
ATOM 759 N N . ASN A 1 93 ? -3.843 -2.083 11.842 1.00 86.69 93 ASN A N 1
ATOM 760 C CA . ASN A 1 93 ? -4.731 -0.964 11.544 1.00 86.69 93 ASN A CA 1
ATOM 761 C C . ASN A 1 93 ? -5.798 -0.768 12.623 1.00 86.69 93 ASN A C 1
ATOM 763 O O . ASN A 1 93 ? -6.076 0.373 12.955 1.00 86.69 93 ASN A O 1
ATOM 767 N N . LEU A 1 94 ? -6.321 -1.842 13.229 1.00 86.38 94 LEU A N 1
ATOM 768 C CA . LEU A 1 94 ? -7.275 -1.755 14.348 1.00 86.38 94 LEU A CA 1
ATOM 769 C C . LEU A 1 94 ? -6.759 -0.922 15.535 1.00 86.38 94 LEU A C 1
ATOM 771 O O . LEU A 1 94 ? -7.561 -0.388 16.294 1.00 86.38 94 LEU A O 1
ATOM 775 N N . ARG A 1 95 ? -5.434 -0.792 15.704 1.00 86.12 95 ARG A N 1
ATOM 776 C CA . ARG A 1 95 ? -4.828 0.067 16.736 1.00 86.12 95 ARG A CA 1
ATOM 777 C C . ARG A 1 95 ? -4.863 1.554 16.377 1.00 86.12 95 ARG A C 1
ATOM 779 O O . ARG A 1 95 ? -4.737 2.382 17.269 1.00 86.12 95 ARG A O 1
ATOM 786 N N . LEU A 1 96 ? -4.963 1.877 15.089 1.00 84.81 96 LEU A N 1
ATOM 787 C CA . LEU A 1 96 ? -4.969 3.244 14.563 1.00 84.81 96 LEU A CA 1
ATOM 788 C C . LEU A 1 96 ? -6.396 3.718 14.277 1.00 84.81 96 LEU A C 1
ATOM 790 O O . LEU A 1 96 ? -6.778 4.816 14.663 1.00 84.81 96 LEU A O 1
ATOM 794 N N . GLU A 1 97 ? -7.182 2.878 13.609 1.00 83.56 97 GLU A N 1
ATOM 795 C CA . GLU A 1 97 ? -8.560 3.145 13.220 1.00 83.56 97 GLU A CA 1
ATOM 796 C C . GLU A 1 97 ? -9.422 1.899 13.495 1.00 83.56 97 GLU A C 1
ATOM 798 O O . GLU A 1 97 ? -9.162 0.838 12.915 1.00 83.56 97 GLU A O 1
ATOM 803 N N . PRO A 1 98 ? -10.468 2.005 14.339 1.00 78.06 98 PRO A N 1
ATOM 804 C CA . PRO A 1 98 ? -11.342 0.872 14.650 1.00 78.06 98 PRO A CA 1
ATOM 805 C C . PRO A 1 98 ? -12.253 0.485 13.474 1.00 78.06 98 PRO A C 1
ATOM 807 O O . PRO A 1 98 ? -12.624 -0.678 13.343 1.00 78.06 98 PRO A O 1
ATOM 810 N N . THR A 1 99 ? -12.567 1.438 12.591 1.00 82.00 99 THR A N 1
ATOM 811 C CA . THR A 1 99 ? -13.430 1.233 11.421 1.00 82.00 99 THR A CA 1
ATOM 812 C C . THR A 1 99 ? -12.750 1.795 10.180 1.00 82.00 99 THR A C 1
ATOM 814 O O . THR A 1 99 ? -12.384 2.970 10.154 1.00 82.00 99 THR A O 1
ATOM 817 N N . ILE A 1 100 ? -12.614 0.967 9.140 1.00 82.31 100 ILE A N 1
ATOM 818 C CA . ILE A 1 100 ? -12.117 1.400 7.829 1.00 82.31 100 ILE A CA 1
ATOM 819 C C . ILE A 1 100 ? -13.195 2.279 7.198 1.00 82.31 100 ILE A C 1
ATOM 821 O O . ILE A 1 100 ? -14.289 1.807 6.882 1.00 82.31 100 ILE A O 1
ATOM 825 N N . LYS A 1 101 ? -12.897 3.564 7.015 1.00 82.81 101 LYS A N 1
ATOM 826 C CA . LYS A 1 101 ? -13.765 4.467 6.267 1.00 82.81 101 LYS A CA 1
ATOM 827 C C . LYS A 1 101 ? -13.601 4.104 4.796 1.00 82.81 101 LYS A C 1
ATOM 829 O O . LYS A 1 101 ? -12.517 4.248 4.230 1.00 82.81 101 LYS A O 1
ATOM 834 N N . GLY A 1 102 ? -14.670 3.570 4.205 1.00 71.31 102 GLY A N 1
ATOM 835 C CA . GLY A 1 102 ? -14.742 3.348 2.764 1.00 71.31 102 GLY A CA 1
ATOM 836 C C . GLY A 1 102 ? -14.554 4.663 2.007 1.00 71.31 102 GLY A C 1
ATOM 837 O O . GLY A 1 102 ? -14.579 5.722 2.648 1.00 71.31 102 GLY A O 1
ATOM 838 N N . PRO A 1 103 ? -14.398 4.635 0.665 1.00 64.75 103 PRO A N 1
ATOM 839 C CA . PRO A 1 103 ? -14.479 5.877 -0.079 1.00 64.75 103 PRO A CA 1
ATOM 840 C C . PRO A 1 103 ? -15.798 6.487 0.353 1.00 64.75 103 PRO A C 1
ATOM 842 O O . PRO A 1 103 ? -16.824 5.805 0.295 1.00 64.75 103 PRO A O 1
ATOM 845 N N . SER A 1 104 ? -15.732 7.694 0.922 1.00 56.41 104 SER A N 1
ATOM 846 C CA . SER A 1 104 ? -16.919 8.475 1.219 1.00 56.41 104 SER A CA 1
ATOM 847 C C . SER A 1 104 ? -17.627 8.531 -0.115 1.00 56.41 104 SER A C 1
ATOM 849 O O . SER A 1 104 ? -17.213 9.270 -1.014 1.00 56.41 104 SER A O 1
ATOM 851 N N . SER A 1 105 ? -18.599 7.637 -0.319 1.00 56.53 105 SER A N 1
ATOM 852 C CA . SER A 1 105 ? -19.531 7.788 -1.401 1.00 56.53 105 SER A CA 1
ATOM 853 C C . SER A 1 105 ? -19.992 9.201 -1.152 1.00 56.53 105 SER A C 1
ATOM 855 O O . SER A 1 105 ? -20.472 9.512 -0.059 1.00 56.53 105 SER A O 1
ATOM 857 N N . ARG A 1 106 ? -19.729 10.107 -2.103 1.00 48.28 106 ARG A N 1
ATOM 858 C CA . ARG A 1 106 ? -20.532 11.315 -2.157 1.00 48.28 106 ARG A CA 1
ATOM 859 C C . ARG A 1 106 ? -21.929 10.763 -2.014 1.00 48.28 106 ARG A C 1
ATOM 861 O O . ARG A 1 106 ? -22.388 10.046 -2.906 1.00 48.28 106 ARG A O 1
ATOM 868 N N . SER A 1 107 ? -22.539 10.987 -0.860 1.00 47.28 107 SER A N 1
ATOM 869 C CA . SER A 1 107 ? -23.960 10.874 -0.722 1.00 47.28 107 SER A CA 1
ATOM 870 C C . SER A 1 107 ? -24.429 11.953 -1.674 1.00 47.28 107 SER A C 1
ATOM 872 O O . SER A 1 107 ? -24.569 13.122 -1.331 1.00 47.28 107 SER A O 1
ATOM 874 N N . ILE A 1 108 ? -24.565 11.585 -2.950 1.00 51.44 108 ILE A N 1
ATOM 875 C CA . ILE A 1 108 ? -25.522 12.244 -3.801 1.00 51.44 108 ILE A CA 1
ATOM 876 C C . ILE A 1 108 ? -26.764 12.116 -2.941 1.00 51.44 108 ILE A C 1
ATOM 878 O O . ILE A 1 108 ? -27.195 10.992 -2.666 1.00 51.44 108 ILE A O 1
ATOM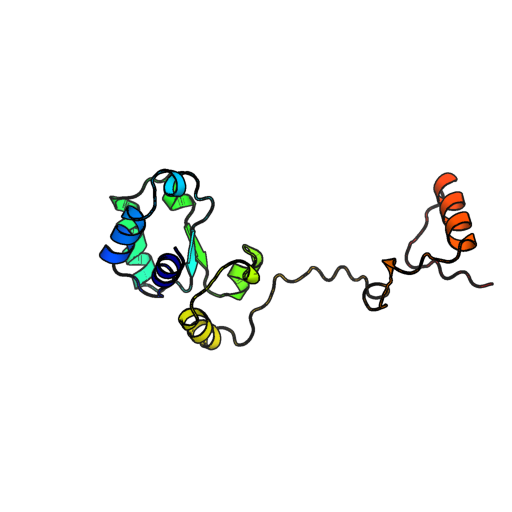 882 N N . GLN A 1 109 ? -27.209 13.238 -2.381 1.00 49.41 109 GLN A N 1
ATOM 883 C CA . GLN A 1 109 ? -28.431 13.332 -1.606 1.00 49.41 109 GLN A CA 1
ATOM 884 C C . GLN A 1 109 ? -29.571 12.982 -2.572 1.00 49.41 109 GLN A C 1
ATOM 886 O O . GLN A 1 109 ? -30.268 13.832 -3.098 1.00 49.41 109 GLN A O 1
ATOM 891 N N . THR A 1 110 ? -29.699 11.697 -2.880 1.00 50.19 110 THR A N 1
ATOM 892 C CA . THR A 1 110 ? -30.814 11.040 -3.552 1.00 50.19 110 THR A CA 1
ATOM 893 C C . THR A 1 110 ? -31.658 10.456 -2.432 1.00 50.19 110 THR A C 1
ATOM 895 O O . THR A 1 110 ? -31.939 9.263 -2.379 1.00 50.19 110 THR A O 1
ATOM 898 N N . THR A 1 111 ? -31.990 11.306 -1.460 1.00 51.28 111 THR A N 1
ATOM 899 C CA . THR A 1 111 ? -32.642 10.931 -0.201 1.00 51.28 111 THR A CA 1
ATOM 900 C C . THR A 1 111 ? -34.021 10.315 -0.415 1.00 51.28 111 THR A C 1
ATOM 902 O O . THR A 1 111 ? -34.537 9.661 0.483 1.00 51.28 111 THR A O 1
ATOM 905 N N . THR A 1 112 ? -34.599 10.452 -1.608 1.00 57.88 112 THR A N 1
ATOM 906 C CA . THR A 1 112 ? -35.933 9.941 -1.929 1.00 57.88 112 THR A CA 1
ATOM 907 C C . THR A 1 112 ? -35.934 8.649 -2.748 1.00 57.88 112 THR A C 1
ATOM 909 O O . THR A 1 112 ? -36.835 7.837 -2.574 1.00 57.88 112 THR A O 1
ATOM 912 N N . GLY A 1 113 ? -34.941 8.410 -3.612 1.00 56.09 113 GLY A N 1
ATOM 913 C CA . GLY A 1 113 ? -35.001 7.306 -4.582 1.00 56.09 113 GLY A CA 1
ATOM 914 C C . GLY A 1 113 ? -34.299 6.013 -4.157 1.00 56.09 113 GLY A C 1
ATOM 915 O O . GLY A 1 113 ? -34.813 4.915 -4.370 1.00 56.09 113 GLY A O 1
ATOM 916 N N . LEU A 1 114 ? -33.120 6.119 -3.542 1.00 57.91 114 LEU A N 1
ATOM 917 C CA . LEU A 1 114 ? -32.226 4.9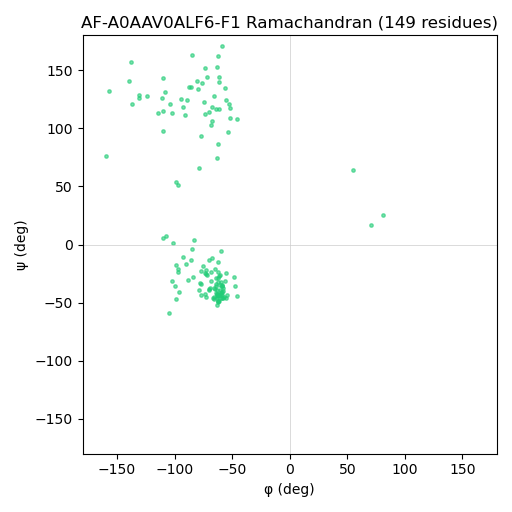67 -3.363 1.00 57.91 114 LEU A CA 1
ATOM 918 C C . LEU A 1 114 ? -32.712 3.949 -2.311 1.00 57.91 114 LEU A C 1
ATOM 920 O O . LEU A 1 114 ? -32.325 2.787 -2.370 1.00 57.91 114 LEU A O 1
ATOM 924 N N . ASN A 1 115 ? -33.572 4.377 -1.379 1.00 61.88 115 ASN A N 1
ATOM 925 C CA . ASN A 1 115 ? -34.142 3.532 -0.319 1.00 61.88 115 ASN A CA 1
ATOM 926 C C . ASN A 1 115 ? -35.391 2.753 -0.769 1.00 61.88 115 ASN A C 1
ATOM 928 O O . ASN A 1 115 ? -35.944 1.978 0.007 1.00 61.88 115 ASN A O 1
ATOM 932 N N . SER A 1 116 ? -35.860 2.968 -2.003 1.00 58.81 116 SER A N 1
ATOM 933 C CA . SER A 1 116 ? -36.976 2.213 -2.569 1.00 58.81 116 SER A CA 1
ATOM 934 C C . SER A 1 116 ? -36.448 0.981 -3.311 1.00 58.81 116 SER A C 1
ATOM 936 O O . SER A 1 116 ? -35.775 1.086 -4.341 1.00 58.81 116 SER A O 1
ATOM 938 N N . GLU A 1 117 ? -36.714 -0.212 -2.771 1.00 55.97 117 GLU A N 1
ATOM 939 C CA . GLU A 1 117 ? -36.375 -1.461 -3.454 1.00 55.97 117 GLU A CA 1
ATOM 940 C C . GLU A 1 117 ? -37.017 -1.487 -4.849 1.00 55.97 117 GLU A C 1
ATOM 942 O O . GLU A 1 117 ? -38.227 -1.332 -5.013 1.00 55.97 117 GLU A O 1
ATOM 947 N N . GLY A 1 118 ? -36.197 -1.688 -5.884 1.00 61.38 118 GLY A N 1
ATOM 948 C CA . GLY A 1 118 ? -36.687 -1.795 -7.256 1.00 61.38 118 GLY A CA 1
ATOM 949 C C . GLY A 1 118 ? -36.978 -0.469 -7.968 1.00 61.38 118 GLY A C 1
ATOM 950 O O . GLY A 1 118 ? -37.736 -0.491 -8.936 1.00 61.38 118 GLY A O 1
ATOM 951 N N . ILE A 1 119 ? -36.339 0.643 -7.581 1.00 68.06 119 ILE A N 1
ATOM 952 C CA . ILE A 1 119 ? -36.446 1.958 -8.255 1.00 68.06 119 ILE A CA 1
ATOM 953 C C . ILE A 1 119 ? -36.270 1.922 -9.789 1.00 68.06 119 ILE A C 1
ATOM 955 O O . ILE A 1 119 ? -36.871 2.720 -10.499 1.00 68.06 119 ILE A O 1
ATOM 959 N N . PHE A 1 120 ? -35.511 0.959 -10.322 1.00 65.81 120 PHE A N 1
ATOM 960 C CA . PHE A 1 120 ? -35.345 0.750 -11.771 1.00 65.81 120 PHE A CA 1
ATOM 961 C C . PHE A 1 120 ? -36.010 -0.527 -12.299 1.00 65.81 120 PHE A C 1
ATOM 963 O O . PHE A 1 120 ? -35.841 -0.885 -13.460 1.00 65.81 120 PHE A O 1
ATOM 970 N N . ARG A 1 121 ? -36.744 -1.246 -11.445 1.00 76.81 121 ARG A N 1
ATOM 971 C CA . ARG A 1 121 ? -37.468 -2.472 -11.815 1.00 76.81 121 ARG A CA 1
ATOM 972 C C . ARG A 1 121 ? -38.937 -2.209 -12.121 1.00 76.81 121 ARG A C 1
ATOM 974 O O . ARG A 1 121 ? -39.557 -3.017 -12.803 1.00 76.81 121 ARG A O 1
ATOM 981 N N . ARG A 1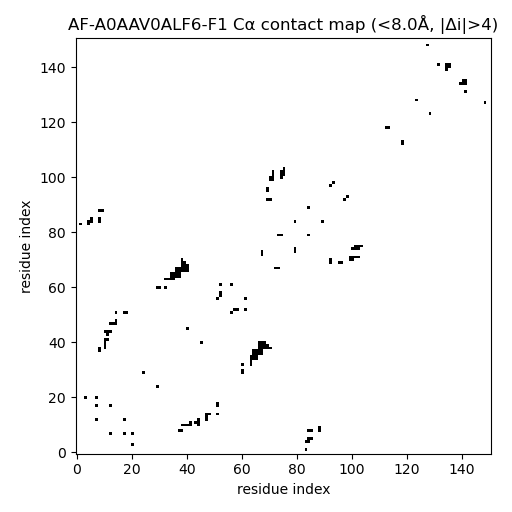 122 ? -39.495 -1.101 -11.627 1.00 70.12 122 ARG A N 1
ATOM 982 C CA . ARG A 1 122 ? -40.870 -0.686 -11.912 1.00 70.12 122 ARG A CA 1
ATOM 983 C C . ARG A 1 122 ? -40.839 0.549 -12.807 1.00 70.12 122 ARG A C 1
ATOM 985 O O . ARG A 1 122 ? -40.346 1.584 -12.360 1.00 70.12 122 ARG A O 1
ATOM 992 N N . PRO A 1 123 ? -41.329 0.467 -14.054 1.00 67.62 123 PRO A N 1
ATOM 993 C CA . PRO A 1 123 ? -41.493 1.670 -14.848 1.00 67.62 123 PRO A CA 1
ATOM 994 C C . PRO A 1 123 ? -42.493 2.595 -14.132 1.00 67.62 123 PRO A C 1
ATOM 996 O O . PRO A 1 123 ? -43.480 2.107 -13.572 1.00 67.62 123 PRO A O 1
ATOM 999 N N . PRO A 1 124 ? -42.260 3.917 -14.118 1.00 71.25 124 PRO A N 1
ATOM 1000 C CA . PRO A 1 124 ? -43.248 4.857 -13.606 1.00 71.25 124 PRO A CA 1
ATOM 1001 C C . PRO A 1 124 ? -44.528 4.796 -14.452 1.00 71.25 124 PRO A C 1
ATOM 1003 O O . PRO A 1 124 ? -44.529 4.298 -15.583 1.00 71.25 124 PRO A O 1
ATOM 1006 N N . PHE A 1 125 ? -45.629 5.313 -13.907 1.00 80.31 125 PHE A N 1
ATOM 1007 C CA . PHE A 1 125 ? -46.913 5.312 -14.601 1.00 80.31 125 PHE A CA 1
ATOM 1008 C C . PHE A 1 125 ? -46.808 6.016 -15.968 1.00 80.31 125 PHE A C 1
ATOM 1010 O O . PHE A 1 125 ? -46.198 7.079 -16.104 1.00 80.31 125 PHE A O 1
ATOM 1017 N N . SER A 1 126 ? -47.388 5.398 -17.002 1.00 75.75 126 SER A N 1
ATOM 1018 C CA . SER A 1 126 ? -47.188 5.792 -18.406 1.00 75.75 126 SER A CA 1
ATOM 1019 C C . SER A 1 126 ? -47.600 7.242 -18.698 1.00 75.75 126 SER A C 1
ATOM 1021 O O . SER A 1 126 ? -46.932 7.924 -19.480 1.00 75.75 126 SER A O 1
ATOM 1023 N N . THR A 1 127 ? -48.655 7.753 -18.053 1.00 79.94 127 THR A N 1
ATOM 1024 C CA . THR A 1 127 ? -49.113 9.135 -18.276 1.00 79.94 127 THR A CA 1
ATOM 1025 C C . THR A 1 127 ? -48.124 10.158 -17.723 1.00 79.94 127 THR A C 1
ATOM 1027 O O . THR A 1 127 ? -47.857 11.153 -18.392 1.00 79.94 127 THR A O 1
ATOM 1030 N N . THR A 1 128 ? -47.496 9.881 -16.576 1.00 80.00 128 THR A N 1
ATOM 1031 C CA . THR A 1 128 ? -46.452 10.726 -15.981 1.00 80.00 128 THR A CA 1
ATOM 1032 C C . THR A 1 128 ? -45.284 10.904 -16.945 1.00 80.00 128 THR A C 1
ATOM 1034 O O . THR A 1 128 ? -44.846 12.027 -17.186 1.00 80.00 128 THR A O 1
ATOM 1037 N N . LEU A 1 129 ? -44.815 9.816 -17.567 1.00 80.75 129 LEU A N 1
ATOM 1038 C CA . LEU A 1 129 ? -43.736 9.884 -18.556 1.00 80.75 129 LEU A CA 1
ATOM 1039 C C . LEU A 1 129 ? -44.125 10.691 -19.794 1.00 80.75 129 LEU A C 1
ATOM 1041 O O . LEU A 1 129 ? -43.293 11.429 -20.319 1.00 80.75 129 LEU A O 1
ATOM 1045 N N . ARG A 1 130 ? -45.372 10.562 -20.264 1.00 83.56 130 ARG A N 1
ATOM 1046 C CA . ARG A 1 130 ? -45.868 11.335 -21.412 1.00 83.56 130 ARG A CA 1
ATOM 1047 C C . ARG A 1 130 ? -45.878 12.830 -21.113 1.00 83.56 130 ARG A C 1
ATOM 1049 O O . ARG A 1 130 ? -45.359 13.593 -21.921 1.00 83.56 130 ARG A O 1
ATOM 1056 N N . ILE A 1 131 ? -46.384 13.219 -19.943 1.00 84.75 131 ILE A N 1
ATOM 1057 C CA . ILE A 1 131 ? -46.445 14.618 -19.500 1.00 84.75 131 ILE A CA 1
ATOM 1058 C C . ILE A 1 131 ? -45.034 15.200 -19.370 1.00 84.75 131 ILE A C 1
ATOM 1060 O O . ILE A 1 131 ? -44.741 16.253 -19.933 1.00 84.75 131 ILE A O 1
ATOM 1064 N N . VAL A 1 132 ? -44.131 14.489 -18.687 1.00 84.12 132 VAL A N 1
ATOM 1065 C CA . VAL A 1 132 ? -42.739 14.930 -18.506 1.00 84.12 132 VAL A CA 1
ATOM 1066 C C . VAL A 1 132 ? -42.023 15.067 -19.851 1.00 84.12 132 VAL A C 1
ATOM 1068 O O . VAL A 1 132 ? -41.328 16.055 -20.084 1.00 84.12 132 VAL A O 1
ATOM 1071 N N . ARG A 1 133 ? -42.218 14.108 -20.764 1.00 86.75 133 ARG A N 1
ATOM 1072 C CA . ARG A 1 133 ? -41.622 14.137 -22.106 1.00 86.75 133 ARG A CA 1
ATOM 1073 C C . ARG A 1 133 ? -42.131 15.312 -22.933 1.00 86.75 133 ARG A C 1
ATOM 1075 O O . ARG A 1 133 ? -41.345 15.948 -23.627 1.00 86.75 133 ARG A O 1
ATOM 1082 N N . GLU A 1 134 ? -43.425 15.598 -22.873 1.00 90.69 134 GLU A N 1
ATOM 1083 C CA . GLU A 1 134 ? -44.016 16.727 -23.584 1.00 90.69 134 GLU A CA 1
ATOM 1084 C C . GLU A 1 134 ? -43.510 18.069 -23.043 1.00 90.69 134 GLU A C 1
ATOM 1086 O O . GLU A 1 134 ? -43.104 18.923 -23.830 1.00 90.69 134 GLU A O 1
ATOM 1091 N N . ALA A 1 135 ? -43.457 18.233 -21.719 1.00 86.25 135 ALA A N 1
ATOM 1092 C CA . ALA A 1 135 ? -42.903 19.428 -21.086 1.00 86.25 135 ALA A CA 1
ATOM 1093 C C . ALA A 1 135 ? -41.434 19.653 -21.486 1.00 86.25 135 ALA A C 1
ATOM 1095 O O . ALA A 1 135 ? -41.058 20.767 -21.858 1.00 86.25 135 ALA A O 1
ATOM 1096 N N . TYR A 1 136 ? -40.632 18.582 -21.500 1.00 89.94 136 TYR A N 1
ATOM 1097 C CA . TYR A 1 136 ? -39.237 18.626 -21.936 1.00 89.94 136 TYR A CA 1
ATOM 1098 C C . TYR A 1 136 ? -39.102 19.030 -23.408 1.00 89.94 136 TYR A C 1
ATOM 1100 O O . TYR A 1 136 ? -38.347 19.943 -23.737 1.00 89.94 136 TYR A O 1
ATOM 1108 N N . ASN A 1 137 ? -39.879 18.405 -24.298 1.00 92.94 137 ASN A N 1
ATOM 1109 C CA . ASN A 1 137 ? -39.864 18.716 -25.729 1.00 92.94 137 ASN A CA 1
ATOM 1110 C C . ASN A 1 137 ? -40.288 20.165 -26.025 1.00 92.94 137 ASN A C 1
ATOM 1112 O O . ASN A 1 137 ? -39.840 20.745 -27.009 1.00 92.94 137 ASN A O 1
ATOM 1116 N N . ARG A 1 138 ? -41.134 20.756 -25.174 1.00 91.44 138 ARG A N 1
ATOM 1117 C CA . ARG A 1 138 ? -41.555 22.163 -25.253 1.00 91.44 138 ARG A CA 1
ATOM 1118 C C . ARG A 1 138 ? -40.559 23.135 -24.600 1.00 91.44 138 ARG A C 1
ATOM 1120 O O . ARG A 1 138 ? -40.877 24.313 -24.483 1.00 91.44 138 ARG A O 1
ATOM 1127 N N . GLY A 1 139 ? -39.409 22.663 -24.117 1.00 88.12 139 GLY A N 1
ATOM 1128 C CA . GLY A 1 139 ? -38.385 23.492 -23.473 1.00 88.12 139 GLY A CA 1
ATOM 1129 C C . GLY A 1 139 ? -38.772 24.038 -22.094 1.00 88.12 139 GLY A C 1
ATOM 1130 O O . GLY A 1 139 ? -38.145 24.984 -21.622 1.00 88.12 139 GLY A O 1
ATOM 1131 N N . HIS A 1 140 ? -39.794 23.474 -21.441 1.00 85.38 140 HIS A N 1
ATOM 1132 C CA . HIS A 1 140 ? -40.177 23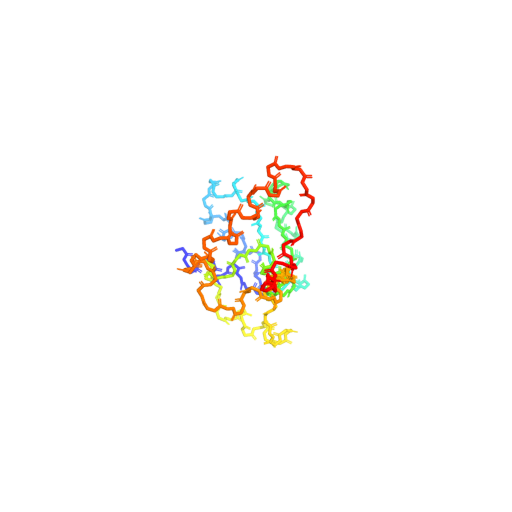.901 -20.095 1.00 85.38 140 HIS A CA 1
ATOM 1133 C C . HIS A 1 140 ? -39.189 23.328 -19.065 1.00 85.38 140 HIS A C 1
ATOM 1135 O O . HIS A 1 140 ? -38.804 22.160 -19.176 1.00 85.38 140 HIS A O 1
ATOM 1141 N N . PRO A 1 141 ? -38.774 24.104 -18.045 1.00 81.81 141 PRO A N 1
ATOM 1142 C CA . PRO A 1 141 ? -37.890 23.598 -17.005 1.00 81.81 141 PRO A CA 1
ATOM 1143 C C . PRO A 1 141 ? -38.622 22.543 -16.166 1.00 81.81 141 PRO A C 1
ATOM 1145 O O . PRO A 1 141 ? -39.623 22.834 -15.513 1.00 81.81 141 PRO A O 1
ATOM 1148 N N . VAL A 1 142 ? -38.117 21.308 -16.174 1.00 77.94 142 VAL A N 1
ATOM 1149 C CA . VAL A 1 142 ? -38.656 20.204 -15.369 1.00 77.94 142 VAL A CA 1
ATOM 1150 C C . VAL A 1 142 ? -37.732 19.957 -14.184 1.00 77.94 142 VAL A C 1
ATOM 1152 O O . VAL A 1 142 ? -36.555 19.646 -14.367 1.00 77.94 142 VAL A O 1
ATOM 1155 N N . ASN A 1 143 ? -38.266 20.070 -12.966 1.00 72.44 143 ASN A N 1
ATOM 1156 C CA . ASN A 1 143 ? -37.537 19.709 -11.757 1.00 72.44 143 ASN A CA 1
ATOM 1157 C C . ASN A 1 143 ? -37.842 18.244 -11.378 1.00 72.44 143 ASN A C 1
ATOM 1159 O O . ASN A 1 143 ? -38.996 17.912 -11.102 1.00 72.44 143 ASN A O 1
ATOM 1163 N N . PRO A 1 144 ? -36.834 17.356 -11.351 1.00 64.19 144 PRO A N 1
ATOM 1164 C CA . PRO A 1 144 ? -37.030 15.940 -11.056 1.00 64.19 144 PRO A CA 1
ATOM 1165 C C . PRO A 1 144 ? -37.473 15.642 -9.613 1.00 64.19 144 PRO A C 1
ATOM 1167 O O . PRO A 1 144 ? -37.866 14.510 -9.345 1.00 64.19 144 PRO A O 1
ATOM 1170 N N . THR A 1 145 ? -37.428 16.602 -8.679 1.00 62.84 145 THR A N 1
ATOM 1171 C CA . THR A 1 145 ? -37.841 16.377 -7.278 1.00 62.84 145 THR A CA 1
ATOM 1172 C C . THR A 1 145 ? -39.318 16.652 -6.995 1.00 62.84 145 THR A C 1
ATOM 1174 O O . THR A 1 145 ? -39.822 16.183 -5.979 1.00 62.84 145 THR A O 1
ATOM 1177 N N . THR A 1 146 ? -40.027 17.367 -7.874 1.00 56.34 146 THR A N 1
ATOM 1178 C CA . THR A 1 146 ? -41.421 17.809 -7.665 1.00 56.34 146 THR A CA 1
ATOM 1179 C C . THR A 1 146 ? -42.455 17.069 -8.510 1.00 56.34 146 THR A C 1
ATOM 1181 O O . THR A 1 146 ? -43.628 17.433 -8.489 1.00 56.34 146 THR A O 1
ATOM 1184 N N . VAL A 1 147 ? -42.075 16.011 -9.235 1.00 55.84 147 VAL A N 1
ATOM 1185 C CA . VAL A 1 147 ? -43.032 15.204 -10.015 1.00 55.84 147 VAL A CA 1
ATOM 1186 C C . VAL A 1 147 ? -43.799 14.243 -9.095 1.00 55.84 147 VAL A C 1
ATOM 1188 O O . VAL A 1 147 ? -43.673 13.025 -9.170 1.00 55.84 147 VAL A O 1
ATOM 1191 N N . SER A 1 148 ? -44.614 14.808 -8.211 1.00 48.78 148 SER A N 1
ATOM 1192 C CA . SER A 1 148 ? -45.774 14.165 -7.599 1.00 48.78 148 SER A CA 1
ATOM 1193 C C . SER A 1 148 ? -46.999 14.851 -8.190 1.00 48.78 148 SER A C 1
ATOM 1195 O O . SER A 1 148 ? -47.352 15.959 -7.796 1.00 48.78 148 SER A O 1
ATOM 1197 N N . ILE A 1 149 ? -47.587 14.233 -9.212 1.00 38.69 149 ILE A N 1
ATOM 1198 C CA . ILE A 1 149 ? -48.805 14.730 -9.850 1.00 38.69 149 ILE A CA 1
ATOM 1199 C C . ILE A 1 149 ? -49.935 14.583 -8.825 1.00 38.69 149 ILE A C 1
ATOM 1201 O O . ILE A 1 149 ? -50.359 13.464 -8.540 1.00 38.69 149 ILE A O 1
ATOM 1205 N N . SER A 1 150 ? -50.377 15.696 -8.240 1.00 32.09 150 SER A N 1
ATOM 1206 C CA . SER A 1 150 ? -51.679 15.766 -7.579 1.00 32.09 150 SER A CA 1
ATOM 1207 C C . SER A 1 150 ? -52.746 15.822 -8.669 1.00 32.09 150 SER A C 1
ATOM 1209 O O . SER A 1 150 ? -52.660 16.682 -9.543 1.00 32.09 150 SER A O 1
ATOM 1211 N N . VAL A 1 151 ? -53.643 14.835 -8.591 1.00 33.88 151 VAL A N 1
ATOM 1212 C CA . VAL A 1 151 ? -54.866 14.544 -9.367 1.00 33.88 151 VAL A CA 1
ATOM 1213 C C . VAL A 1 151 ? -55.329 15.627 -10.338 1.00 33.88 151 VAL A C 1
ATOM 1215 O O . VAL A 1 151 ? -55.658 16.739 -9.871 1.00 33.88 151 VAL A O 1
#

Organism: Phakopsora pachyrhizi (NCBI:txid170000)